Protein AF-A0A957M628-F1 (afdb_monomer_lite)

Sequence (119 aa):
MTEHIEPKAVAAPERPGSQIRAALAGFAERVAIPEEIVIVTTALLVGIGTGLGAVLFIWLLQQIGAVTAFVIANVGLIAGTLGTMAVAGVLVGFMIDRWASEAKGHGVPEVMEAIAIRG

Foldseek 3Di:
DDDPDDPPPDDDDDDPVVVVVVVVVVVVVVVPDPVVCVVVVVVVVVVVVVVVVVVVVVVVVVVLVVVLVVQCVVVNPPCSNVVSCVVCCVVVVVVCVPPPVCPPDDNVVVVVVCVVPPD

pLDDT: mean 84.29, std 16.55, range [44.88, 98.38]

Secondary structure (DSSP, 8-state):
-----------PPPPTHHHHHHHHHHHHHHS---HHHHHHHHHHHHHHHHHHHHHHHHHHHHHHHHHHHHHHHHH-HHHHHHHHHHHHHHHHHHHHHHH-GGGSTTSHHHHHHHHHHH-

Radius of gyration: 34.2 Å; chains: 1; bounding box: 86×34×95 Å

Structure (mmCIF, N/CA/C/O backbone):
data_AF-A0A957M628-F1
#
_entry.id   AF-A0A957M628-F1
#
loop_
_atom_site.group_PDB
_atom_site.id
_atom_site.type_symbol
_atom_site.label_atom_id
_atom_site.label_alt_id
_atom_site.label_comp_id
_atom_site.label_asym_id
_atom_site.label_entity_id
_atom_site.label_seq_id
_atom_site.pdbx_PDB_ins_code
_atom_site.Cartn_x
_atom_site.Cartn_y
_atom_site.Cartn_z
_atom_site.occupancy
_atom_site.B_iso_or_equiv
_atom_site.auth_seq_id
_atom_site.auth_comp_id
_atom_site.auth_asym_id
_atom_site.auth_atom_id
_atom_site.pdbx_PDB_model_num
ATOM 1 N N . MET A 1 1 ? -63.701 -9.993 70.947 1.00 46.62 1 MET A N 1
ATOM 2 C CA . MET A 1 1 ? -62.639 -10.984 71.207 1.00 46.62 1 MET A CA 1
ATOM 3 C C . MET A 1 1 ? -62.724 -12.036 70.115 1.00 46.62 1 MET A C 1
ATOM 5 O O . MET A 1 1 ? -63.381 -13.044 70.301 1.00 46.62 1 MET A O 1
ATOM 9 N N . THR A 1 2 ? -62.161 -11.744 68.944 1.00 44.88 2 THR A N 1
ATOM 10 C CA . THR A 1 2 ? -62.035 -12.696 67.829 1.00 44.88 2 THR A CA 1
ATOM 11 C C . THR A 1 2 ? -60.815 -12.264 67.022 1.00 44.88 2 THR A C 1
ATOM 13 O O . THR A 1 2 ? -60.910 -11.385 66.169 1.00 44.88 2 THR A O 1
ATOM 16 N N . GLU A 1 3 ? -59.652 -12.809 67.379 1.00 51.69 3 GLU A N 1
ATOM 17 C CA . GLU A 1 3 ? -58.429 -12.716 66.578 1.00 51.69 3 GLU A CA 1
ATOM 18 C C . GLU A 1 3 ? -58.677 -13.385 65.223 1.00 51.69 3 GLU A C 1
ATOM 20 O O . GLU A 1 3 ? -58.945 -14.584 65.142 1.00 51.69 3 GLU A O 1
ATOM 25 N N . HIS A 1 4 ? -58.608 -12.602 64.149 1.00 52.91 4 HIS A N 1
ATOM 26 C CA . HIS A 1 4 ? -58.436 -13.127 62.802 1.00 52.91 4 HIS A CA 1
ATOM 27 C C . HIS A 1 4 ? -56.951 -13.436 62.617 1.00 52.91 4 HIS A C 1
ATOM 29 O O . HIS A 1 4 ? -56.143 -12.546 62.369 1.00 52.91 4 HIS A O 1
ATOM 35 N N . ILE A 1 5 ? -56.593 -14.706 62.794 1.00 60.59 5 ILE A N 1
ATOM 36 C CA . ILE A 1 5 ? -55.265 -15.218 62.466 1.00 60.59 5 ILE A CA 1
ATOM 37 C C . ILE A 1 5 ? -55.229 -15.423 60.949 1.00 60.59 5 ILE A C 1
ATOM 39 O O . ILE A 1 5 ? -55.840 -16.356 60.426 1.00 60.59 5 ILE A O 1
ATOM 43 N N . GLU A 1 6 ? -54.539 -14.532 60.238 1.00 60.25 6 GLU A N 1
ATOM 44 C CA . GLU A 1 6 ? -54.205 -14.725 58.827 1.00 60.25 6 GLU A CA 1
ATOM 45 C C . GLU A 1 6 ? -53.339 -15.989 58.668 1.00 60.25 6 GLU A C 1
ATOM 47 O O . GLU A 1 6 ? -52.358 -16.167 59.401 1.00 60.25 6 GLU A O 1
ATOM 52 N N . PRO A 1 7 ? -53.651 -16.892 57.721 1.00 51.75 7 PRO A N 1
ATOM 53 C CA . PRO A 1 7 ? -52.805 -18.042 57.464 1.00 51.75 7 PRO A CA 1
ATOM 54 C C . PRO A 1 7 ? -51.503 -17.558 56.822 1.00 51.75 7 PRO A C 1
ATOM 56 O O . PRO A 1 7 ? -51.472 -17.116 55.674 1.00 51.75 7 PRO A O 1
ATOM 59 N N . LYS A 1 8 ? -50.409 -17.654 57.580 1.00 53.50 8 LYS A N 1
ATOM 60 C CA . LYS A 1 8 ? -49.043 -17.422 57.109 1.00 53.50 8 LYS A CA 1
ATOM 61 C C . LYS A 1 8 ? -48.776 -18.367 55.934 1.00 53.50 8 LYS A C 1
ATOM 63 O O . LYS A 1 8 ? -48.597 -19.568 56.132 1.00 53.50 8 LYS A O 1
ATOM 68 N N . ALA A 1 9 ? -48.815 -17.824 54.716 1.00 56.00 9 ALA A N 1
ATOM 69 C CA . ALA A 1 9 ? -48.575 -18.563 53.487 1.00 56.00 9 ALA A CA 1
ATOM 70 C C . ALA A 1 9 ? -47.237 -19.303 53.596 1.00 56.00 9 ALA A C 1
ATOM 72 O O . ALA A 1 9 ? -46.177 -18.702 53.780 1.00 56.00 9 ALA A O 1
ATOM 73 N N . VAL A 1 10 ? -47.321 -20.629 53.542 1.00 56.72 10 VAL A N 1
ATOM 74 C CA . VAL A 1 10 ? -46.182 -21.539 53.565 1.00 56.72 10 VAL A CA 1
ATOM 75 C C . VAL A 1 10 ? -45.317 -21.218 52.350 1.00 56.72 10 VAL A C 1
ATOM 77 O O . VAL A 1 10 ? -45.748 -21.400 51.212 1.00 56.72 10 VAL A O 1
ATOM 80 N N . ALA A 1 11 ? -44.111 -20.704 52.598 1.00 58.22 11 ALA A N 1
ATOM 81 C CA . ALA A 1 11 ? -43.110 -20.478 51.568 1.00 58.22 11 ALA A CA 1
ATOM 82 C C . ALA A 1 11 ? -42.834 -21.807 50.850 1.00 58.22 11 ALA A C 1
ATOM 84 O O . ALA A 1 11 ? -42.389 -22.780 51.463 1.00 58.22 11 ALA A O 1
ATOM 85 N N . ALA A 1 12 ? -43.164 -21.858 49.560 1.00 59.75 12 ALA A N 1
ATOM 86 C CA . ALA A 1 12 ? -42.922 -23.021 48.722 1.00 59.75 12 ALA A CA 1
ATOM 87 C C . ALA A 1 12 ? -41.406 -23.282 48.616 1.00 59.75 12 ALA A C 1
ATOM 89 O O . ALA A 1 12 ? -40.635 -22.327 48.509 1.00 59.75 12 ALA A O 1
ATOM 90 N N . PRO A 1 13 ? -40.960 -24.551 48.631 1.00 51.50 13 PRO A N 1
ATOM 91 C CA . PRO A 1 13 ? -39.543 -24.880 48.569 1.00 51.50 13 PRO A CA 1
ATOM 92 C C . PRO A 1 13 ? -38.968 -24.437 47.221 1.00 51.50 13 PRO A C 1
ATOM 94 O O . PRO A 1 13 ? -39.428 -24.865 46.157 1.00 51.50 13 PRO A O 1
ATOM 97 N N . GLU A 1 14 ? -37.965 -23.561 47.265 1.00 55.62 14 GLU A N 1
ATOM 98 C CA . GLU A 1 14 ? -37.266 -23.107 46.070 1.00 55.62 14 GLU A CA 1
ATOM 99 C C . GLU A 1 14 ? -36.615 -24.295 45.356 1.00 55.62 14 GLU A C 1
ATOM 101 O O . GLU A 1 14 ? -35.902 -25.109 45.947 1.00 55.62 14 GLU A O 1
ATOM 106 N N . ARG A 1 15 ? -36.907 -24.426 44.060 1.00 60.84 15 ARG A N 1
ATOM 107 C CA . ARG A 1 15 ? -36.449 -25.541 43.231 1.00 60.84 15 ARG A CA 1
ATOM 108 C C . ARG A 1 15 ? -34.915 -25.472 43.086 1.00 60.84 15 ARG A C 1
ATOM 110 O O . ARG A 1 15 ? -34.433 -24.502 42.504 1.00 60.84 15 ARG A O 1
ATOM 117 N N . PRO A 1 16 ? -34.147 -26.506 43.490 1.00 57.22 16 PRO A N 1
ATOM 118 C CA . PRO A 1 16 ? -32.673 -26.484 43.524 1.00 57.22 16 PRO A CA 1
ATOM 119 C C . PRO A 1 16 ? -31.973 -26.195 42.180 1.00 57.22 16 PRO A C 1
ATOM 121 O O . PRO A 1 16 ? -30.790 -25.871 42.147 1.00 57.22 16 PRO A O 1
ATOM 124 N N . GLY A 1 17 ? -32.686 -26.30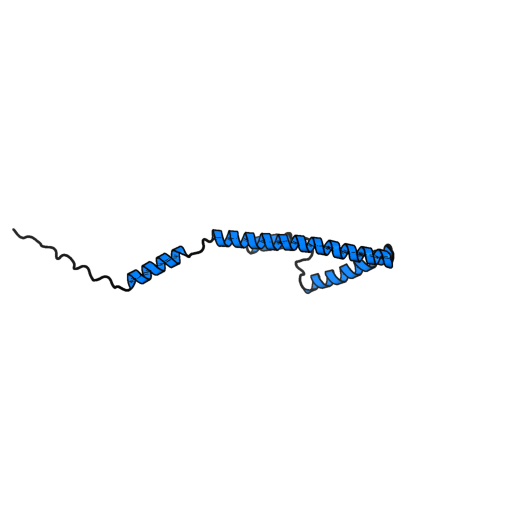8 41.054 1.00 56.84 17 GLY A N 1
ATOM 125 C CA . GLY A 1 17 ? -32.141 -26.084 39.712 1.00 56.84 17 GLY A CA 1
ATOM 126 C C . GLY A 1 17 ? -32.048 -24.618 39.264 1.00 56.84 17 GLY A C 1
ATOM 127 O O . GLY A 1 17 ? -31.411 -24.351 38.245 1.00 56.84 17 GLY A O 1
ATOM 128 N N . SER A 1 18 ? -32.663 -23.657 39.968 1.00 58.69 18 SER A N 1
ATOM 129 C CA . SER A 1 18 ? -32.638 -22.238 39.559 1.00 58.69 18 SER A CA 1
ATOM 130 C C . SER A 1 18 ? -31.348 -21.521 39.963 1.00 58.69 18 SER A C 1
ATOM 132 O O . SER A 1 18 ? -30.869 -20.669 39.217 1.00 58.69 18 SER A O 1
ATOM 134 N N . GLN A 1 19 ? -30.744 -21.901 41.091 1.00 63.50 19 GLN A N 1
ATOM 135 C CA . GLN A 1 19 ? -29.547 -21.242 41.621 1.00 63.50 19 GLN A CA 1
ATOM 136 C C . GLN A 1 19 ? -28.299 -21.544 40.783 1.00 63.50 19 GLN A C 1
ATOM 138 O O . GLN A 1 19 ? -27.484 -20.657 40.551 1.00 63.50 19 GLN A O 1
ATOM 143 N N . ILE A 1 20 ? -28.186 -22.763 40.243 1.00 65.25 20 ILE A N 1
ATOM 144 C CA . ILE A 1 20 ? -27.077 -23.149 39.355 1.00 65.25 20 ILE A CA 1
ATOM 145 C C . ILE A 1 20 ? -27.179 -22.404 38.017 1.00 65.25 20 ILE A C 1
ATOM 147 O O . ILE A 1 20 ? -26.176 -21.911 37.509 1.00 65.25 20 ILE A O 1
ATOM 151 N N . ARG A 1 21 ? -28.391 -22.251 37.461 1.00 64.19 21 ARG A N 1
ATOM 152 C CA . ARG A 1 21 ? -28.602 -21.468 36.230 1.00 64.19 21 ARG A CA 1
ATOM 153 C C . ARG A 1 21 ? -28.347 -19.977 36.452 1.00 64.19 21 ARG A C 1
ATOM 155 O O . ARG A 1 21 ? -27.759 -19.351 35.582 1.00 64.19 21 ARG A O 1
ATOM 162 N N . ALA A 1 22 ? -28.728 -19.432 37.607 1.00 65.94 22 ALA A N 1
ATOM 163 C CA . ALA A 1 22 ? -28.453 -18.041 37.968 1.00 65.94 22 ALA A CA 1
ATOM 164 C C . ALA A 1 22 ? -26.951 -17.778 38.181 1.00 65.94 22 ALA A C 1
ATOM 166 O O . ALA A 1 22 ? -26.427 -16.777 37.701 1.00 65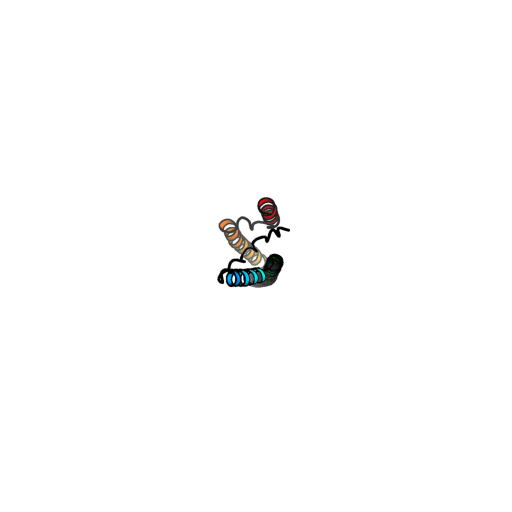.94 22 ALA A O 1
ATOM 167 N N . ALA A 1 23 ? -26.238 -18.704 38.828 1.00 65.00 23 ALA A N 1
ATOM 168 C CA . ALA A 1 23 ? -24.792 -18.613 39.018 1.00 65.00 23 ALA A CA 1
ATOM 169 C C . ALA A 1 23 ? -24.025 -18.722 37.689 1.00 65.00 23 ALA A C 1
ATOM 171 O O . ALA A 1 23 ? -23.095 -17.955 37.452 1.00 65.00 23 ALA A O 1
ATOM 172 N N . LEU A 1 24 ? -24.442 -19.631 36.800 1.00 63.62 24 LEU A N 1
ATOM 173 C CA . LEU A 1 24 ? -23.860 -19.772 35.462 1.00 63.62 24 LEU A CA 1
ATOM 174 C C . LEU A 1 24 ? -24.169 -18.567 34.564 1.00 63.62 24 LEU A C 1
ATOM 176 O O . LEU A 1 24 ? -23.287 -18.124 33.835 1.00 63.62 24 LEU A O 1
ATOM 180 N N . ALA A 1 25 ? -25.378 -18.004 34.646 1.00 64.12 25 ALA A N 1
ATOM 181 C CA . ALA A 1 25 ? -25.739 -16.783 33.928 1.00 64.12 25 ALA A CA 1
ATOM 182 C C . ALA A 1 25 ? -24.888 -15.588 34.388 1.00 64.12 25 ALA A C 1
ATOM 184 O O . ALA A 1 25 ? -24.304 -14.906 33.553 1.00 64.12 25 ALA A O 1
ATOM 185 N N . GLY A 1 26 ? -24.708 -15.406 35.701 1.00 64.50 26 GLY A N 1
ATOM 186 C CA . GLY A 1 26 ? -23.859 -14.339 36.242 1.00 64.50 26 GLY A CA 1
ATOM 187 C C . GLY A 1 26 ? -22.366 -14.503 35.928 1.00 64.50 26 GLY A C 1
ATOM 188 O O . GLY A 1 26 ? -21.631 -13.518 35.912 1.00 64.50 26 GLY A O 1
ATOM 189 N N . PHE A 1 27 ? -21.900 -15.727 35.658 1.00 61.56 27 PHE A N 1
ATOM 190 C CA . PHE A 1 27 ? -20.532 -15.977 35.192 1.00 61.56 27 PHE A CA 1
ATOM 191 C C . PHE A 1 27 ? -20.386 -15.722 33.686 1.00 61.56 27 PHE A C 1
ATOM 193 O O . PHE A 1 27 ? -19.397 -15.128 33.266 1.00 61.56 27 PHE A O 1
ATOM 200 N N . ALA A 1 28 ? -21.382 -16.106 32.882 1.00 62.69 28 ALA A N 1
ATOM 201 C CA . ALA A 1 28 ? -21.421 -15.824 31.447 1.00 62.69 28 ALA A CA 1
ATOM 202 C C . ALA A 1 28 ? -21.486 -14.314 31.159 1.00 62.69 28 ALA A C 1
ATOM 204 O O . ALA A 1 28 ? -20.818 -13.829 30.251 1.00 62.69 28 ALA A O 1
ATOM 205 N N . GLU A 1 29 ? -22.210 -13.561 31.985 1.00 61.53 29 GLU A N 1
ATOM 206 C CA . GLU A 1 29 ? -22.333 -12.104 31.882 1.00 61.53 29 GLU A CA 1
ATOM 207 C C . GLU A 1 29 ? -21.030 -11.374 32.263 1.00 61.53 29 GLU A C 1
ATOM 209 O O . GLU A 1 29 ? -20.724 -10.318 31.721 1.00 61.53 29 GLU A O 1
ATOM 214 N N . ARG A 1 30 ? -20.189 -11.978 33.119 1.00 61.69 30 ARG A N 1
ATOM 215 C CA . ARG A 1 30 ? -18.836 -11.476 33.443 1.00 61.69 30 ARG A CA 1
ATOM 216 C C . ARG A 1 30 ? -17.786 -11.786 32.373 1.00 61.69 30 ARG A C 1
ATOM 218 O O . ARG A 1 30 ? -16.724 -11.173 32.384 1.00 61.69 30 ARG A O 1
ATOM 225 N N . VAL A 1 31 ? -18.065 -12.746 31.490 1.00 61.66 31 VAL A N 1
ATOM 226 C CA . VAL A 1 31 ? -17.191 -13.150 30.372 1.00 61.66 31 VAL A CA 1
ATOM 227 C C . VAL A 1 31 ? -17.634 -12.504 29.050 1.00 61.66 31 VAL A C 1
ATOM 229 O O . VAL A 1 31 ? -16.975 -12.679 28.027 1.00 61.66 31 VAL A O 1
ATOM 232 N N . ALA A 1 32 ? -18.708 -11.706 29.055 1.00 66.12 32 ALA A N 1
ATOM 233 C CA . ALA A 1 32 ? -19.064 -10.865 27.921 1.00 66.12 32 ALA A CA 1
ATOM 234 C C . ALA A 1 32 ? -17.909 -9.889 27.641 1.00 66.12 32 ALA A C 1
ATOM 236 O O . ALA A 1 32 ? -17.659 -8.963 28.412 1.00 66.12 32 ALA A O 1
ATOM 237 N N . ILE A 1 33 ? -17.163 -10.142 26.561 1.00 71.50 33 ILE A N 1
ATOM 238 C CA . ILE A 1 33 ? -16.093 -9.258 26.099 1.00 71.50 33 ILE A CA 1
ATOM 239 C C . ILE A 1 33 ? -16.737 -7.887 25.834 1.00 71.50 33 ILE A C 1
ATOM 241 O O . ILE A 1 33 ? -17.651 -7.818 25.009 1.00 71.50 33 ILE A O 1
ATOM 245 N N . PRO A 1 34 ? -16.289 -6.808 26.497 1.00 83.94 34 PRO A N 1
ATOM 246 C CA . PRO A 1 34 ? -16.785 -5.469 26.216 1.00 83.94 34 PRO A CA 1
ATOM 247 C C . PRO A 1 34 ? -16.564 -5.127 24.740 1.00 83.94 34 PRO A C 1
ATOM 249 O O . PRO A 1 34 ? -15.471 -5.353 24.212 1.00 83.94 34 PRO A O 1
ATOM 252 N N . GLU A 1 35 ? -17.570 -4.553 24.079 1.00 85.81 35 GLU A N 1
ATOM 253 C CA . GLU A 1 35 ? -17.482 -4.136 22.669 1.00 85.81 35 GLU A CA 1
ATOM 254 C C . GLU A 1 35 ? -16.278 -3.212 22.421 1.00 85.81 35 GLU A C 1
ATOM 256 O O . GLU A 1 35 ? -15.593 -3.327 21.405 1.00 85.81 35 GLU A O 1
ATOM 261 N N . GLU A 1 36 ? -15.938 -2.377 23.405 1.00 91.38 36 GLU A N 1
ATOM 262 C CA . GLU A 1 36 ? -14.752 -1.517 23.406 1.00 91.38 36 GLU A CA 1
ATOM 263 C C . GLU A 1 36 ? -13.450 -2.307 23.214 1.00 91.38 36 GLU A C 1
ATOM 265 O O . GLU A 1 36 ? -12.596 -1.911 22.422 1.00 91.38 36 GLU A O 1
ATOM 270 N N . ILE A 1 37 ? -13.301 -3.458 23.881 1.00 92.31 37 ILE A N 1
ATOM 271 C CA . ILE A 1 37 ? -12.109 -4.305 23.745 1.00 92.31 37 ILE A CA 1
ATOM 272 C C . ILE A 1 37 ? -12.042 -4.899 22.336 1.00 92.31 37 ILE A C 1
ATOM 274 O O . ILE A 1 37 ? -10.954 -4.968 21.760 1.00 92.31 37 ILE A O 1
ATOM 278 N N . VAL A 1 38 ? -13.178 -5.291 21.752 1.00 91.31 38 VAL A N 1
ATOM 279 C CA . VAL A 1 38 ? -13.223 -5.817 20.378 1.00 91.31 38 VAL A CA 1
ATOM 280 C C . VAL A 1 38 ? -12.806 -4.744 19.375 1.00 91.31 38 VAL A C 1
ATOM 282 O O . VAL A 1 38 ? -11.957 -5.009 18.521 1.00 91.31 38 VAL A O 1
ATOM 285 N N . ILE A 1 39 ? -13.342 -3.527 19.499 1.00 94.50 39 ILE A N 1
ATOM 286 C CA . ILE A 1 39 ? -13.020 -2.406 18.607 1.00 94.50 39 ILE A CA 1
ATOM 287 C C . ILE A 1 39 ? -11.542 -2.030 18.737 1.00 94.50 39 ILE A C 1
ATOM 289 O O . ILE A 1 39 ? -10.843 -1.957 17.727 1.00 94.50 39 ILE A O 1
ATOM 293 N N . VAL A 1 40 ? -11.034 -1.859 19.963 1.00 96.19 40 VAL A N 1
ATOM 294 C CA . VAL A 1 40 ? -9.632 -1.479 20.207 1.00 96.19 40 VAL A CA 1
ATOM 295 C C . VAL A 1 40 ? -8.671 -2.556 19.711 1.00 96.19 40 VAL A C 1
ATOM 297 O O . VAL A 1 40 ? -7.690 -2.240 19.038 1.00 96.19 40 VAL A O 1
ATOM 300 N N . THR A 1 41 ? -8.956 -3.830 19.985 1.00 96.12 41 THR A N 1
ATOM 301 C CA . THR A 1 41 ? -8.094 -4.934 19.538 1.00 96.12 41 THR A CA 1
ATOM 302 C C . THR A 1 41 ? -8.099 -5.041 18.016 1.00 96.12 41 THR A C 1
ATOM 304 O O . THR A 1 41 ? -7.041 -5.179 17.408 1.00 96.12 41 THR A O 1
ATOM 307 N N . THR A 1 42 ? -9.264 -4.912 17.376 1.00 95.50 42 THR A N 1
ATOM 308 C CA . THR A 1 42 ? -9.371 -4.953 15.910 1.00 95.50 42 THR A CA 1
ATOM 309 C C . THR A 1 42 ? -8.652 -3.764 15.273 1.00 95.50 42 THR A C 1
ATOM 311 O O . THR A 1 42 ? -7.876 -3.955 14.340 1.00 95.50 42 THR A O 1
ATOM 314 N N . ALA A 1 43 ? -8.829 -2.552 15.807 1.00 96.56 43 ALA A N 1
ATOM 315 C CA . ALA A 1 43 ? -8.131 -1.358 15.337 1.00 96.56 43 ALA A CA 1
ATOM 316 C C . ALA A 1 43 ? -6.607 -1.500 15.468 1.00 96.56 43 ALA A C 1
ATOM 318 O O . ALA A 1 43 ? -5.872 -1.149 14.545 1.00 96.56 43 ALA A O 1
ATOM 319 N N . LEU A 1 44 ? -6.130 -2.076 16.576 1.00 98.06 44 LEU A N 1
ATOM 320 C CA . LEU A 1 44 ? -4.713 -2.358 16.782 1.00 98.06 44 LEU A CA 1
ATOM 321 C C . LEU A 1 44 ? -4.184 -3.358 15.745 1.00 98.06 44 LEU A C 1
ATOM 323 O O . LEU A 1 44 ? -3.143 -3.114 15.138 1.00 98.06 44 LEU A O 1
ATOM 327 N N . LEU A 1 45 ? -4.907 -4.454 15.500 1.00 98.12 45 LEU A N 1
ATOM 328 C CA . LEU A 1 45 ? -4.526 -5.459 14.504 1.00 98.12 45 LEU A CA 1
ATOM 329 C C . LEU A 1 45 ? -4.472 -4.870 13.089 1.00 98.12 45 LEU A C 1
ATOM 331 O O . LEU A 1 45 ? -3.501 -5.100 12.368 1.00 98.12 45 LEU A O 1
ATOM 335 N N . VAL A 1 46 ? -5.473 -4.073 12.705 1.00 97.75 46 VAL A N 1
ATOM 336 C CA . VAL A 1 46 ? -5.508 -3.387 11.404 1.00 97.75 46 VAL A CA 1
ATOM 337 C C . VAL A 1 46 ? -4.361 -2.378 11.286 1.00 97.75 46 VAL A C 1
ATOM 339 O O . VAL A 1 46 ? -3.683 -2.336 10.259 1.00 97.75 46 VAL A O 1
ATOM 342 N N . GLY A 1 47 ? -4.086 -1.599 12.336 1.00 98.00 47 GLY A N 1
ATOM 343 C CA . GLY A 1 47 ? -2.981 -0.638 12.354 1.00 98.00 47 GLY A CA 1
ATOM 344 C C . GLY A 1 47 ? -1.610 -1.306 12.225 1.00 98.00 47 GLY A C 1
ATOM 345 O O . GLY A 1 47 ? -0.787 -0.884 11.415 1.00 98.00 47 GLY A O 1
ATOM 346 N N . ILE A 1 48 ? -1.374 -2.399 12.956 1.00 98.38 48 ILE A N 1
ATOM 347 C CA . ILE A 1 48 ? -0.130 -3.178 12.848 1.00 98.38 48 ILE A CA 1
ATOM 348 C C . ILE A 1 48 ? -0.007 -3.793 11.451 1.00 98.38 48 ILE A C 1
ATOM 350 O O . ILE A 1 48 ? 1.052 -3.703 10.830 1.00 98.38 48 ILE A O 1
ATOM 354 N N . GLY A 1 49 ? -1.087 -4.385 10.935 1.00 98.31 49 GLY A N 1
ATOM 355 C CA . GLY A 1 49 ? -1.105 -5.003 9.611 1.00 98.31 49 GLY A CA 1
ATOM 356 C C . GLY A 1 49 ? -0.792 -4.009 8.493 1.00 98.31 49 GLY A C 1
ATOM 357 O O . GLY A 1 49 ? 0.077 -4.264 7.660 1.00 98.31 49 GLY A O 1
ATOM 358 N N . THR A 1 50 ? -1.443 -2.846 8.503 1.00 97.44 50 THR A N 1
ATOM 359 C CA . THR A 1 50 ? -1.205 -1.789 7.506 1.00 97.44 50 THR A CA 1
ATOM 360 C C . THR A 1 50 ? 0.185 -1.166 7.652 1.00 97.44 50 THR A C 1
ATOM 362 O O . THR A 1 50 ? 0.859 -0.957 6.644 1.00 97.44 50 THR A O 1
ATOM 365 N N . GLY A 1 51 ? 0.669 -0.954 8.880 1.00 98.06 51 GLY A N 1
ATOM 366 C CA . GLY A 1 51 ? 2.021 -0.458 9.144 1.00 98.06 51 GLY A CA 1
ATOM 367 C C . GLY A 1 51 ? 3.117 -1.392 8.622 1.00 98.06 51 GLY A C 1
ATOM 368 O O . GLY A 1 51 ? 4.016 -0.954 7.904 1.00 98.06 51 GLY A O 1
ATOM 369 N N . LEU A 1 52 ? 3.024 -2.694 8.916 1.00 98.38 52 LEU A N 1
ATOM 370 C CA . LEU A 1 52 ? 3.961 -3.692 8.384 1.00 98.38 52 LEU A CA 1
ATOM 371 C C . LEU A 1 52 ? 3.852 -3.819 6.861 1.00 98.38 52 LEU A C 1
ATOM 373 O O . LEU A 1 52 ? 4.874 -3.915 6.180 1.00 98.38 52 LEU A O 1
ATOM 377 N N . GLY A 1 53 ? 2.631 -3.759 6.322 1.00 98.12 53 GLY A N 1
ATOM 378 C CA . GLY A 1 53 ? 2.390 -3.721 4.882 1.00 98.12 53 GLY A CA 1
ATOM 379 C C . GLY A 1 53 ? 3.088 -2.539 4.205 1.00 98.12 53 GLY A C 1
ATOM 380 O O . GLY A 1 53 ? 3.715 -2.717 3.164 1.00 98.12 53 GLY A O 1
ATOM 381 N N . ALA A 1 54 ? 3.064 -1.355 4.822 1.00 97.88 54 ALA A N 1
ATOM 382 C CA . ALA A 1 54 ? 3.749 -0.172 4.307 1.00 97.88 54 ALA A CA 1
ATOM 383 C C . ALA A 1 54 ? 5.278 -0.336 4.305 1.00 97.88 54 ALA A C 1
ATOM 385 O O . ALA A 1 54 ? 5.927 -0.018 3.309 1.00 97.88 54 ALA A O 1
ATOM 386 N N . VAL A 1 55 ? 5.861 -0.880 5.379 1.00 98.25 55 VAL A N 1
ATOM 387 C CA . VAL A 1 55 ? 7.308 -1.166 5.441 1.00 98.25 55 VAL A CA 1
ATOM 388 C C . VAL A 1 55 ? 7.713 -2.157 4.351 1.00 98.25 55 VAL A C 1
ATOM 390 O O . VAL A 1 55 ? 8.688 -1.922 3.635 1.00 98.25 55 VAL A O 1
ATOM 393 N N . LEU A 1 56 ? 6.941 -3.235 4.186 1.00 98.38 56 LEU A N 1
ATOM 394 C CA . LEU A 1 56 ? 7.158 -4.212 3.125 1.00 98.38 56 LEU A CA 1
ATOM 395 C C . LEU A 1 56 ? 7.071 -3.543 1.746 1.00 98.38 56 LEU A C 1
ATOM 397 O O . LEU A 1 56 ? 7.971 -3.715 0.929 1.00 98.38 56 LEU A O 1
ATOM 401 N N . PHE A 1 57 ? 6.045 -2.729 1.499 1.00 97.44 57 PHE A N 1
ATOM 402 C CA . PHE A 1 57 ? 5.873 -2.018 0.234 1.00 97.44 57 PHE A CA 1
ATOM 403 C C . PHE A 1 57 ? 7.069 -1.116 -0.099 1.00 97.44 57 PHE A C 1
ATOM 405 O O . PHE A 1 57 ? 7.604 -1.182 -1.205 1.00 97.44 57 PHE A O 1
ATOM 412 N N . ILE A 1 58 ? 7.553 -0.334 0.871 1.00 97.56 58 ILE A N 1
ATOM 413 C CA . ILE A 1 58 ? 8.740 0.517 0.704 1.00 97.56 58 ILE A CA 1
ATOM 414 C C . ILE A 1 58 ? 9.970 -0.332 0.362 1.00 97.56 58 ILE A C 1
ATOM 416 O O . ILE A 1 58 ? 10.733 0.019 -0.541 1.00 97.56 58 ILE A O 1
ATOM 420 N N . TRP A 1 59 ? 10.152 -1.466 1.041 1.00 98.25 59 TRP A N 1
ATOM 421 C CA . TRP A 1 59 ? 11.247 -2.385 0.748 1.00 98.25 59 TRP A CA 1
ATOM 422 C C . TRP A 1 59 ? 11.154 -2.965 -0.674 1.00 98.25 59 TRP A C 1
ATOM 424 O O . TRP A 1 59 ? 12.158 -2.984 -1.387 1.00 98.25 59 TRP A O 1
ATOM 434 N N . LEU A 1 60 ? 9.960 -3.358 -1.141 1.00 97.81 60 LEU A N 1
ATOM 435 C CA . LEU A 1 60 ? 9.759 -3.824 -2.520 1.00 97.81 60 LEU A CA 1
ATOM 436 C C . LEU A 1 60 ? 10.109 -2.744 -3.554 1.00 97.81 60 LEU A C 1
ATOM 438 O O . LEU A 1 60 ? 10.755 -3.053 -4.556 1.00 97.81 60 LEU A O 1
ATOM 442 N N . LEU A 1 61 ? 9.736 -1.483 -3.314 1.00 96.38 61 LEU A N 1
ATOM 443 C CA . LEU A 1 61 ? 10.084 -0.377 -4.214 1.00 96.38 61 LEU A CA 1
ATOM 444 C C . LEU A 1 61 ? 11.601 -0.206 -4.348 1.00 96.38 61 LEU A C 1
ATOM 446 O O . LEU A 1 61 ? 12.100 0.013 -5.452 1.00 96.38 61 LEU A O 1
ATOM 450 N N . GLN A 1 62 ? 12.347 -0.365 -3.252 1.00 97.88 62 GLN A N 1
ATOM 451 C CA . GLN A 1 62 ? 13.811 -0.333 -3.287 1.00 97.88 62 GLN A CA 1
ATOM 452 C C . GLN A 1 62 ? 14.384 -1.474 -4.137 1.00 97.88 62 GLN A C 1
ATOM 454 O O . GLN A 1 62 ? 15.298 -1.241 -4.928 1.00 97.88 62 GLN A O 1
ATOM 459 N N . GLN A 1 63 ? 13.826 -2.686 -4.032 1.00 97.94 63 GLN A N 1
ATOM 460 C CA . GLN A 1 63 ? 14.260 -3.822 -4.855 1.00 97.94 63 GLN A CA 1
ATOM 461 C C . GLN A 1 63 ? 13.974 -3.592 -6.343 1.00 97.94 63 GLN A C 1
ATOM 463 O O . GLN A 1 63 ? 14.847 -3.815 -7.181 1.00 97.94 63 GLN A O 1
ATOM 468 N N . ILE A 1 64 ? 12.788 -3.082 -6.686 1.00 95.94 64 ILE A N 1
ATOM 469 C CA . ILE A 1 64 ? 12.438 -2.741 -8.075 1.00 95.94 64 ILE A CA 1
ATOM 470 C C . ILE A 1 64 ? 13.374 -1.651 -8.617 1.00 95.94 64 ILE A C 1
ATOM 472 O O . ILE A 1 64 ? 13.835 -1.738 -9.759 1.00 95.94 64 ILE A O 1
ATOM 476 N N . GLY A 1 65 ? 13.709 -0.652 -7.795 1.00 95.88 65 GLY A N 1
ATOM 477 C CA . GLY A 1 65 ? 14.688 0.378 -8.136 1.00 95.88 65 GLY A CA 1
ATOM 478 C C . GLY A 1 65 ? 16.079 -0.199 -8.411 1.00 95.88 65 GLY A C 1
ATOM 479 O O . GLY A 1 65 ? 16.691 0.139 -9.424 1.00 95.88 65 GLY A O 1
ATOM 480 N N . ALA A 1 66 ? 16.553 -1.123 -7.570 1.00 96.94 66 ALA A N 1
ATOM 481 C CA . ALA A 1 66 ? 17.841 -1.793 -7.753 1.00 96.94 66 ALA A CA 1
ATOM 482 C C . ALA A 1 66 ? 17.886 -2.624 -9.047 1.00 96.94 66 ALA A C 1
ATOM 484 O O . ALA A 1 66 ? 18.850 -2.533 -9.809 1.00 96.94 66 ALA A O 1
ATOM 485 N N . VAL A 1 67 ? 16.820 -3.376 -9.342 1.00 96.12 67 VAL A N 1
ATOM 486 C CA . VAL A 1 67 ? 16.688 -4.126 -10.602 1.00 96.12 67 VAL A CA 1
ATOM 487 C C . VAL A 1 67 ? 16.685 -3.176 -11.798 1.00 96.12 67 VAL A C 1
ATOM 489 O O . VAL A 1 67 ? 17.378 -3.419 -12.783 1.00 96.12 67 VAL A O 1
ATOM 492 N N . THR A 1 68 ? 15.961 -2.061 -11.708 1.00 95.69 68 THR A N 1
ATOM 493 C CA . THR A 1 68 ? 15.915 -1.057 -12.779 1.00 95.69 68 THR A CA 1
ATOM 494 C C . THR A 1 68 ? 17.295 -0.453 -13.037 1.00 95.69 68 THR A C 1
ATOM 496 O O . THR A 1 68 ? 17.713 -0.355 -14.190 1.00 95.69 68 THR A O 1
ATOM 499 N N . ALA A 1 69 ? 18.041 -0.115 -11.980 1.00 95.75 69 ALA A N 1
ATOM 500 C CA . ALA A 1 69 ? 19.409 0.384 -12.091 1.00 95.75 69 ALA A CA 1
ATOM 501 C C . ALA A 1 69 ? 20.347 -0.648 -12.737 1.00 95.75 69 ALA A C 1
ATOM 503 O O . ALA A 1 69 ? 21.138 -0.297 -13.612 1.00 95.75 69 ALA A O 1
ATOM 504 N N . PHE A 1 70 ? 20.217 -1.926 -12.366 1.00 96.19 70 PHE A N 1
ATOM 505 C CA . PHE A 1 70 ? 20.964 -3.014 -12.993 1.00 96.19 70 PHE A CA 1
ATOM 506 C C . PHE A 1 70 ? 20.650 -3.132 -14.492 1.00 96.19 70 PHE A C 1
ATOM 508 O O . PHE A 1 70 ? 21.566 -3.221 -15.308 1.00 96.19 70 PHE A O 1
ATOM 515 N N . VAL A 1 71 ? 19.375 -3.079 -14.885 1.00 95.88 71 VAL A N 1
ATOM 516 C CA . VAL A 1 71 ? 18.982 -3.134 -16.303 1.00 95.88 71 VAL A CA 1
ATOM 517 C C . VAL A 1 71 ? 19.541 -1.939 -17.074 1.00 95.88 71 VAL A C 1
ATOM 519 O O . VAL A 1 71 ? 20.121 -2.119 -18.143 1.00 95.88 71 VAL A O 1
ATOM 522 N N . ILE A 1 72 ? 19.439 -0.730 -16.519 1.00 96.25 72 ILE A N 1
ATOM 523 C CA . ILE A 1 72 ? 19.994 0.489 -17.122 1.00 96.25 72 ILE A CA 1
ATOM 524 C C . ILE A 1 72 ? 21.510 0.376 -17.319 1.00 96.25 72 ILE A C 1
ATOM 526 O O . ILE A 1 72 ? 22.011 0.749 -18.379 1.00 96.25 72 ILE A O 1
ATOM 530 N N . ALA A 1 73 ? 22.237 -0.167 -16.340 1.00 96.06 73 ALA A N 1
ATOM 531 C CA . ALA A 1 73 ? 23.685 -0.333 -16.432 1.00 96.06 73 ALA A CA 1
ATOM 532 C C . ALA A 1 73 ? 24.113 -1.290 -17.561 1.00 96.06 73 ALA A C 1
ATOM 534 O O . ALA A 1 73 ? 25.167 -1.089 -18.156 1.00 96.06 73 ALA A O 1
ATOM 535 N N . ASN A 1 74 ? 23.300 -2.306 -17.877 1.00 96.12 74 ASN A N 1
ATOM 536 C CA . ASN A 1 74 ? 23.632 -3.322 -18.883 1.00 96.12 74 ASN A CA 1
ATOM 537 C C . ASN A 1 74 ? 23.087 -3.005 -20.285 1.00 96.12 74 ASN A C 1
ATOM 539 O O . ASN A 1 74 ? 23.716 -3.339 -21.284 1.00 96.12 74 ASN A O 1
ATOM 543 N N . VAL A 1 75 ? 21.909 -2.384 -20.369 1.00 94.19 75 VAL A N 1
ATOM 544 C CA . VAL A 1 75 ? 21.182 -2.139 -21.631 1.00 94.19 75 VAL A CA 1
ATOM 545 C C . VAL A 1 75 ? 21.343 -0.688 -22.109 1.00 94.19 75 VAL A C 1
ATOM 547 O O . VAL A 1 75 ? 21.080 -0.367 -23.267 1.00 94.19 75 VAL A O 1
ATOM 550 N N . GLY A 1 76 ? 21.814 0.199 -21.233 1.00 93.75 76 GLY A N 1
ATOM 551 C CA . GLY A 1 76 ? 21.935 1.631 -21.479 1.00 93.75 76 GLY A CA 1
ATOM 552 C C . GLY A 1 76 ? 20.717 2.413 -20.985 1.00 93.75 76 GLY A C 1
ATOM 553 O O . GLY A 1 76 ? 19.615 1.884 -20.848 1.00 93.75 76 GLY A O 1
ATOM 554 N N . LEU A 1 77 ? 20.918 3.709 -20.728 1.00 93.50 77 LEU A N 1
ATOM 555 C CA . LEU A 1 77 ? 19.937 4.573 -20.062 1.00 93.50 77 LEU A CA 1
ATOM 556 C C . LEU A 1 77 ? 18.576 4.607 -20.763 1.00 93.50 77 LEU A C 1
ATOM 558 O O . LEU A 1 77 ? 17.550 4.406 -20.119 1.00 93.50 77 LEU A O 1
ATOM 562 N N . ILE A 1 78 ? 18.560 4.839 -22.075 1.00 94.56 78 ILE A N 1
ATOM 563 C CA . ILE A 1 78 ? 17.315 5.037 -22.828 1.00 94.56 78 ILE A CA 1
ATOM 564 C C . ILE A 1 78 ? 16.559 3.712 -22.975 1.00 94.56 78 ILE A C 1
ATOM 566 O O . ILE A 1 78 ? 15.405 3.607 -22.565 1.00 94.56 78 ILE A O 1
ATOM 570 N N . ALA A 1 79 ? 17.219 2.688 -23.521 1.00 94.81 79 ALA A N 1
ATOM 571 C CA . ALA A 1 79 ? 16.599 1.391 -23.774 1.00 94.81 79 ALA A CA 1
ATOM 572 C C . ALA A 1 79 ? 16.242 0.654 -22.473 1.00 94.81 79 ALA A C 1
ATOM 574 O O . ALA A 1 79 ? 15.163 0.073 -22.378 1.00 94.81 79 ALA A O 1
ATOM 575 N N . GLY A 1 80 ? 17.099 0.735 -21.450 1.00 93.38 80 GLY A N 1
ATOM 576 C CA . GLY A 1 80 ? 16.843 0.151 -20.138 1.00 93.38 80 GLY A CA 1
ATOM 577 C C . GLY A 1 80 ? 15.650 0.797 -19.438 1.00 93.38 80 GLY A C 1
ATOM 578 O O . GLY A 1 80 ? 14.766 0.079 -18.985 1.00 93.38 80 GLY A O 1
ATOM 579 N N . THR A 1 81 ? 15.571 2.133 -19.407 1.00 93.88 81 THR A N 1
ATOM 580 C CA . THR A 1 81 ? 14.455 2.842 -18.749 1.00 93.88 81 THR A CA 1
ATOM 581 C C . THR A 1 81 ? 13.132 2.612 -19.475 1.00 93.88 81 THR A C 1
ATOM 583 O O . THR A 1 81 ? 12.125 2.302 -18.846 1.00 93.88 81 THR A O 1
ATOM 586 N N . LEU A 1 82 ? 13.111 2.734 -20.806 1.00 96.25 82 LEU A N 1
ATOM 587 C CA . LEU A 1 82 ? 11.884 2.508 -21.574 1.00 96.25 82 LEU A CA 1
ATOM 588 C C . LEU A 1 82 ? 11.429 1.049 -21.493 1.00 96.25 82 LEU A C 1
ATOM 590 O O . LEU A 1 82 ? 10.238 0.791 -21.332 1.00 96.25 82 LEU A O 1
ATOM 594 N N . GLY A 1 83 ? 12.368 0.102 -21.561 1.00 95.31 83 GLY A N 1
ATOM 595 C CA . GLY A 1 83 ? 12.076 -1.323 -21.452 1.00 95.31 83 GLY A CA 1
ATOM 596 C C . GLY A 1 83 ? 11.481 -1.692 -20.095 1.00 95.31 83 GLY A C 1
ATOM 597 O O . GLY A 1 83 ? 10.447 -2.358 -20.044 1.00 95.31 83 GLY A O 1
ATOM 598 N N . THR A 1 84 ? 12.075 -1.224 -18.993 1.00 95.19 84 THR A N 1
ATOM 599 C CA . THR A 1 84 ? 11.552 -1.507 -17.647 1.00 95.19 84 THR A CA 1
ATOM 600 C C . THR A 1 84 ? 10.188 -0.867 -17.422 1.00 95.19 84 THR A C 1
ATOM 602 O O . THR A 1 84 ? 9.295 -1.540 -16.913 1.00 95.19 84 THR A O 1
ATOM 605 N N . MET A 1 85 ? 9.982 0.383 -17.852 1.00 95.56 85 MET A N 1
ATOM 606 C CA . MET A 1 85 ? 8.684 1.057 -17.742 1.00 95.56 85 MET A CA 1
ATOM 607 C C . MET A 1 85 ? 7.599 0.369 -18.575 1.00 95.56 85 MET A C 1
ATOM 609 O O . MET A 1 85 ? 6.481 0.197 -18.092 1.00 95.56 85 MET A O 1
ATOM 613 N N . ALA A 1 86 ? 7.918 -0.073 -19.795 1.00 96.69 86 ALA A N 1
ATOM 614 C CA . ALA A 1 86 ? 6.972 -0.794 -20.644 1.00 96.69 86 ALA A CA 1
ATOM 615 C C . ALA A 1 86 ? 6.560 -2.134 -20.020 1.00 96.69 86 ALA A C 1
ATOM 617 O O . ALA A 1 86 ? 5.370 -2.432 -19.924 1.00 96.69 86 ALA A O 1
ATOM 618 N N . VAL A 1 87 ? 7.529 -2.922 -19.544 1.00 96.69 87 VAL A N 1
ATOM 619 C CA . VAL A 1 87 ? 7.256 -4.214 -18.896 1.00 96.69 87 VAL A CA 1
ATOM 620 C C . VAL A 1 87 ? 6.462 -4.022 -17.606 1.00 96.69 87 VAL A C 1
ATOM 622 O O . VAL A 1 87 ? 5.460 -4.708 -17.404 1.00 96.69 87 VAL A O 1
ATOM 625 N N . ALA A 1 88 ? 6.862 -3.070 -16.760 1.00 95.56 88 ALA A N 1
ATOM 626 C CA . ALA A 1 88 ? 6.149 -2.759 -15.526 1.00 95.56 88 ALA A CA 1
ATOM 627 C C . ALA A 1 88 ? 4.707 -2.315 -15.813 1.00 95.56 88 ALA A C 1
ATOM 629 O O . ALA A 1 88 ? 3.777 -2.826 -15.193 1.00 95.56 88 ALA A O 1
ATOM 630 N N . GLY A 1 89 ? 4.508 -1.427 -16.790 1.00 95.06 89 GLY A N 1
ATOM 631 C CA . GLY A 1 89 ? 3.190 -0.941 -17.190 1.00 95.06 89 GLY A CA 1
ATOM 632 C C . GLY A 1 89 ? 2.278 -2.044 -17.725 1.00 95.06 89 GLY A C 1
ATOM 633 O O . GLY A 1 89 ? 1.120 -2.113 -17.327 1.00 95.06 89 GLY A O 1
ATOM 634 N N . VAL A 1 90 ? 2.789 -2.943 -18.572 1.00 97.31 90 VAL A N 1
ATOM 635 C CA . VAL A 1 90 ? 2.003 -4.075 -19.095 1.00 97.31 90 VAL A CA 1
ATOM 636 C C . VAL A 1 90 ? 1.636 -5.046 -17.980 1.00 97.31 90 VAL A C 1
ATOM 638 O O . VAL A 1 90 ? 0.480 -5.446 -17.871 1.00 97.31 90 VAL A O 1
ATOM 641 N N . LEU A 1 91 ? 2.600 -5.414 -17.137 1.00 96.12 91 LEU A N 1
ATOM 642 C CA . LEU A 1 91 ? 2.392 -6.414 -16.096 1.00 96.12 91 LEU A CA 1
ATOM 643 C C . LEU A 1 91 ? 1.438 -5.902 -15.012 1.00 96.12 91 LEU A C 1
ATOM 645 O O . LEU A 1 91 ? 0.452 -6.565 -14.691 1.00 96.12 91 LEU A O 1
ATOM 649 N N . VAL A 1 92 ? 1.694 -4.700 -14.487 1.00 94.81 92 VAL A N 1
ATOM 650 C CA . VAL A 1 92 ? 0.849 -4.078 -13.460 1.00 94.81 92 VAL A CA 1
ATOM 651 C C . VAL A 1 92 ? -0.501 -3.677 -14.047 1.00 94.81 92 VAL A C 1
ATOM 653 O O . VAL A 1 92 ? -1.530 -3.931 -13.428 1.00 94.81 92 VAL A O 1
ATOM 656 N N . GLY A 1 93 ? -0.524 -3.117 -15.258 1.00 94.44 93 GLY A N 1
ATOM 657 C CA . GLY A 1 93 ? -1.757 -2.731 -15.941 1.00 94.44 93 GLY A CA 1
ATOM 658 C C . GLY A 1 93 ? -2.685 -3.920 -16.176 1.00 94.44 93 GLY A C 1
ATOM 659 O O . GLY A 1 93 ? -3.857 -3.853 -15.813 1.00 94.44 93 GLY A O 1
ATOM 660 N N . PHE A 1 94 ? -2.157 -5.033 -16.695 1.00 96.06 94 PHE A N 1
ATOM 661 C CA . PHE A 1 94 ? -2.928 -6.265 -16.874 1.00 96.06 94 PHE A CA 1
ATOM 662 C C . PHE A 1 94 ? -3.433 -6.823 -15.538 1.00 96.06 94 PHE A C 1
ATOM 664 O O . PHE A 1 94 ? -4.578 -7.262 -15.441 1.00 96.06 94 PHE A O 1
ATOM 671 N N . MET A 1 95 ? -2.598 -6.774 -14.496 1.00 95.69 95 MET A N 1
ATOM 672 C CA . MET A 1 95 ? -2.970 -7.265 -13.174 1.00 95.69 95 MET A CA 1
ATOM 673 C C . MET A 1 95 ? -4.124 -6.464 -12.560 1.00 95.69 95 MET A C 1
ATOM 675 O O . MET A 1 95 ? -5.110 -7.038 -12.097 1.00 95.69 95 MET A O 1
ATOM 679 N N . ILE A 1 96 ? -4.021 -5.138 -12.587 1.00 95.06 96 ILE A N 1
ATOM 680 C CA . ILE A 1 96 ? -5.049 -4.254 -12.039 1.00 95.06 96 ILE A CA 1
ATOM 681 C C . ILE A 1 96 ? -6.343 -4.386 -12.845 1.00 95.06 96 ILE A C 1
ATOM 683 O O . ILE A 1 96 ? -7.414 -4.519 -12.262 1.00 95.06 96 ILE A O 1
ATOM 687 N N . ASP A 1 97 ? -6.261 -4.393 -14.176 1.00 94.88 97 ASP A N 1
ATOM 688 C CA . ASP A 1 97 ? -7.446 -4.476 -15.030 1.00 94.88 97 ASP A CA 1
ATOM 689 C C . ASP A 1 97 ? -8.231 -5.777 -14.835 1.00 94.88 97 ASP A C 1
ATOM 691 O O . ASP A 1 97 ? -9.460 -5.759 -14.810 1.00 94.88 97 ASP A O 1
ATOM 695 N N . ARG A 1 98 ? -7.529 -6.902 -14.645 1.00 95.06 98 ARG A N 1
ATOM 696 C CA . ARG A 1 98 ? -8.178 -8.208 -14.533 1.00 95.06 98 ARG A CA 1
ATOM 697 C C . ARG A 1 98 ? -8.695 -8.538 -13.134 1.00 95.06 98 ARG A C 1
ATOM 699 O O . ARG A 1 98 ? -9.714 -9.221 -13.040 1.00 95.06 98 ARG A O 1
ATOM 706 N N . TRP A 1 99 ? -7.984 -8.147 -12.075 1.00 95.94 99 TRP A N 1
ATOM 707 C CA . TRP A 1 99 ? -8.276 -8.631 -10.716 1.00 95.94 99 TRP A CA 1
ATOM 708 C C . TRP A 1 99 ? -8.710 -7.552 -9.728 1.00 95.94 99 TRP A C 1
ATOM 710 O O . TRP A 1 99 ? -9.407 -7.879 -8.772 1.00 95.94 99 TRP A O 1
ATOM 720 N N . ALA A 1 100 ? -8.308 -6.297 -9.919 1.00 93.00 100 ALA A N 1
ATOM 721 C CA . ALA A 1 100 ? -8.527 -5.241 -8.936 1.00 93.00 100 ALA A CA 1
ATOM 722 C C . ALA A 1 100 ? -8.765 -3.898 -9.632 1.00 93.00 100 ALA A C 1
ATOM 724 O O . ALA A 1 100 ? -8.003 -2.950 -9.454 1.00 93.00 100 ALA A O 1
ATOM 725 N N . SER A 1 101 ? -9.825 -3.810 -10.441 1.00 91.00 101 SER A N 1
ATOM 726 C CA . SER A 1 101 ? -10.144 -2.591 -11.195 1.00 91.00 101 SER A CA 1
ATOM 727 C C . SER A 1 101 ? -10.402 -1.379 -10.293 1.00 91.00 101 SER A C 1
ATOM 729 O O . SER A 1 101 ? -10.179 -0.254 -10.727 1.00 91.00 101 SER A O 1
ATOM 731 N N . GLU A 1 102 ? -10.815 -1.618 -9.047 1.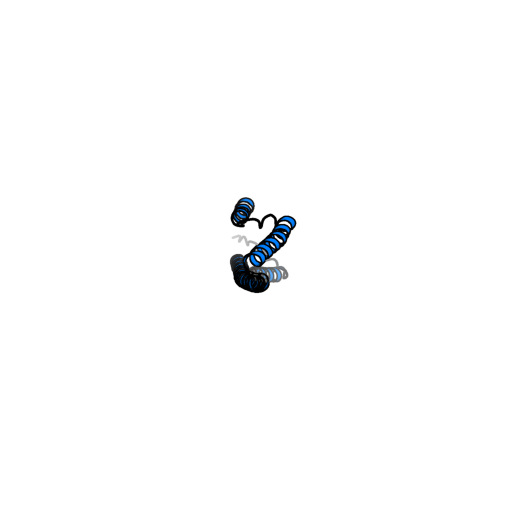00 90.12 102 GLU A N 1
ATOM 732 C CA . GLU A 1 102 ? -11.010 -0.618 -7.985 1.00 90.12 102 GLU A CA 1
ATOM 733 C C . GLU A 1 102 ? -9.688 -0.079 -7.414 1.00 90.12 102 GLU A C 1
ATOM 735 O O . GLU A 1 102 ? -9.649 1.006 -6.853 1.00 90.12 102 GLU A O 1
ATOM 740 N N . ALA A 1 103 ? -8.570 -0.794 -7.588 1.00 90.38 103 AL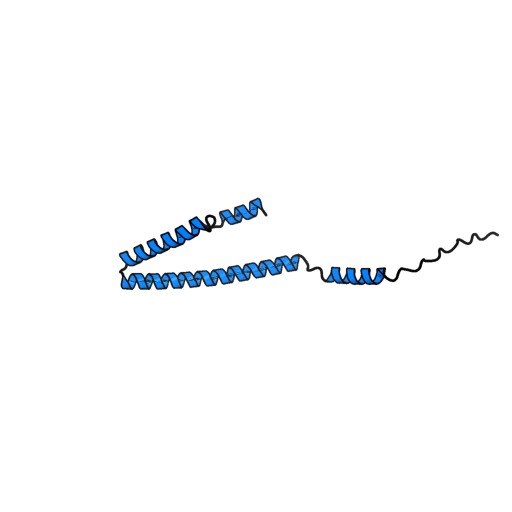A A N 1
ATOM 741 C CA . ALA A 1 103 ? -7.246 -0.329 -7.163 1.00 90.38 103 ALA A CA 1
ATOM 742 C C . ALA A 1 103 ? -6.600 0.637 -8.177 1.00 90.38 103 ALA A C 1
ATOM 744 O O . ALA A 1 103 ? -5.424 0.987 -8.054 1.00 90.38 103 ALA A O 1
ATOM 745 N N . LYS A 1 104 ? -7.340 1.048 -9.215 1.00 87.75 104 LYS A N 1
ATOM 746 C CA . LYS A 1 104 ? -6.887 2.053 -10.179 1.00 87.75 104 LYS A CA 1
ATOM 747 C C . LYS A 1 104 ? -6.931 3.432 -9.526 1.00 87.75 104 LYS A C 1
ATOM 749 O O . LYS A 1 104 ? -7.962 3.873 -9.043 1.00 87.75 104 LYS A O 1
ATOM 754 N N . GLY A 1 105 ? -5.825 4.165 -9.602 1.00 87.62 105 GLY A N 1
ATOM 755 C CA . GLY A 1 105 ? -5.773 5.539 -9.112 1.00 87.62 105 GLY A CA 1
ATOM 756 C C . GLY A 1 105 ? -5.412 5.621 -7.632 1.00 87.62 105 GLY A C 1
ATOM 757 O O . GLY A 1 105 ? -4.474 4.969 -7.188 1.00 87.62 105 GLY A O 1
ATOM 758 N N . HIS A 1 106 ? -6.062 6.528 -6.902 1.00 84.56 106 HIS A N 1
ATOM 759 C CA . HIS A 1 106 ? -5.616 6.928 -5.562 1.00 84.56 106 HIS A CA 1
ATOM 760 C C . HIS A 1 106 ? -6.204 6.052 -4.448 1.00 84.56 106 HIS A C 1
ATOM 762 O O . HIS A 1 106 ? -5.680 6.079 -3.337 1.00 84.56 106 HIS A O 1
ATOM 768 N N . GLY A 1 107 ? -7.291 5.316 -4.706 1.00 87.38 107 GLY A N 1
ATOM 769 C CA . GLY A 1 107 ? -7.970 4.455 -3.729 1.00 87.38 107 GLY A CA 1
ATOM 770 C C . GLY A 1 107 ? -8.773 5.206 -2.656 1.00 87.38 107 GLY A C 1
ATOM 771 O O . GLY A 1 107 ? -9.618 4.618 -1.988 1.00 87.38 107 GLY A O 1
ATOM 772 N N . VAL A 1 108 ? -8.514 6.504 -2.455 1.00 93.19 108 VAL A N 1
ATOM 773 C CA . VAL A 1 108 ? -9.219 7.331 -1.462 1.00 93.19 108 VAL A CA 1
ATOM 774 C C . VAL A 1 108 ? -10.705 7.499 -1.803 1.00 93.19 108 VAL A C 1
ATOM 776 O O . VAL A 1 108 ? -11.512 7.291 -0.899 1.00 93.19 108 VAL A O 1
ATOM 779 N N . PRO A 1 109 ? -11.108 7.849 -3.045 1.00 90.81 109 PRO A N 1
ATOM 780 C CA . PRO A 1 109 ? -12.526 7.955 -3.397 1.00 90.81 109 PRO A CA 1
ATOM 781 C C . PRO A 1 109 ? -13.302 6.662 -3.141 1.00 90.81 109 PRO A C 1
ATOM 783 O O . PRO A 1 109 ? -14.403 6.716 -2.605 1.00 90.81 109 PRO A O 1
ATOM 786 N N . GLU A 1 110 ? -12.701 5.513 -3.444 1.00 91.38 110 GLU A N 1
ATOM 787 C CA . GLU A 1 110 ? -13.308 4.193 -3.276 1.00 91.38 110 GLU A CA 1
ATOM 788 C C . GLU A 1 110 ? -13.531 3.869 -1.791 1.00 91.38 110 GLU A C 1
ATOM 790 O O . GLU A 1 110 ? -14.597 3.392 -1.400 1.00 91.38 110 GLU A O 1
ATOM 795 N N . VAL A 1 111 ? -12.560 4.196 -0.929 1.00 90.75 111 VAL A N 1
ATOM 796 C CA . VAL A 1 111 ? -12.718 4.063 0.529 1.00 90.75 111 VAL A CA 1
ATOM 797 C C . VAL A 1 111 ? -13.791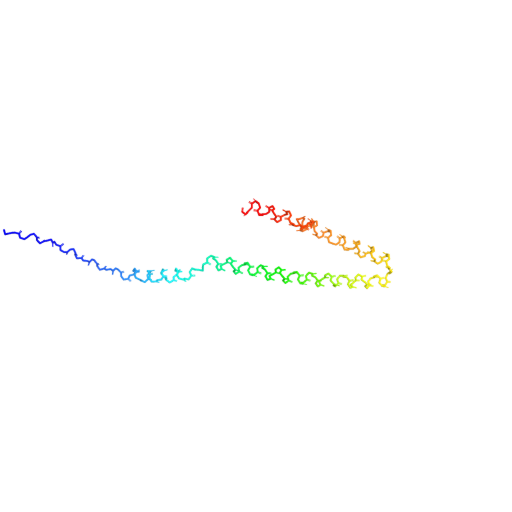 5.019 1.052 1.00 90.75 111 VAL A C 1
ATOM 799 O O . VAL A 1 111 ? -14.612 4.627 1.880 1.00 90.75 111 VAL A O 1
ATOM 802 N N . MET A 1 112 ? -13.822 6.259 0.558 1.00 91.94 112 MET A N 1
AT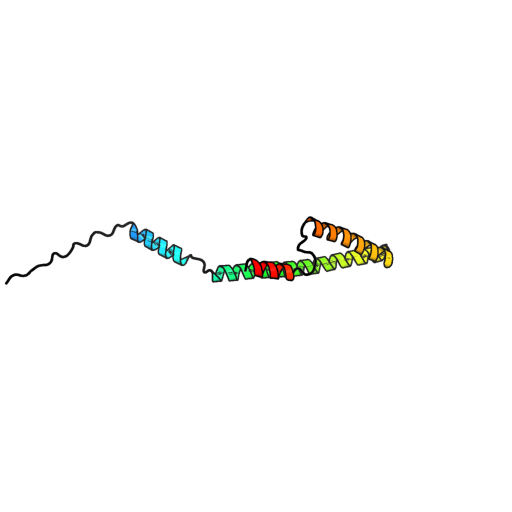OM 803 C CA . MET A 1 112 ? -14.838 7.239 0.950 1.00 91.94 112 MET A CA 1
ATOM 804 C C . MET A 1 112 ? -16.246 6.804 0.524 1.00 91.94 112 MET A C 1
ATOM 806 O O . MET A 1 112 ? -17.190 6.980 1.291 1.00 91.94 112 MET A O 1
ATOM 810 N N . GLU A 1 113 ? -16.396 6.196 -0.653 1.00 91.75 113 GLU A N 1
ATOM 811 C CA . GLU A 1 113 ? -17.661 5.627 -1.123 1.00 91.75 113 GLU A CA 1
ATOM 812 C C . GLU A 1 113 ? -18.091 4.425 -0.272 1.00 91.75 113 GLU A C 1
ATOM 814 O O . GLU A 1 113 ? -19.248 4.344 0.143 1.00 91.75 113 GLU A O 1
ATOM 819 N N . ALA A 1 114 ? -17.160 3.528 0.068 1.00 91.94 114 ALA A N 1
ATOM 820 C CA . ALA A 1 114 ? -17.443 2.396 0.945 1.00 91.94 114 ALA A CA 1
ATOM 821 C C . ALA A 1 114 ? -17.949 2.848 2.326 1.00 91.94 114 ALA A C 1
ATOM 823 O O . ALA A 1 114 ? -18.895 2.257 2.851 1.00 91.94 114 ALA A O 1
ATOM 824 N N . ILE A 1 115 ? -17.371 3.919 2.880 1.00 92.38 115 ILE A N 1
ATOM 825 C CA . ILE A 1 115 ? -17.838 4.538 4.128 1.00 92.38 115 ILE A CA 1
ATOM 826 C C . ILE A 1 115 ? -19.208 5.198 3.927 1.00 92.38 115 ILE A C 1
ATOM 828 O O . ILE A 1 115 ? -20.070 5.058 4.779 1.00 92.38 115 ILE A O 1
ATOM 832 N N . ALA A 1 116 ? -19.454 5.884 2.811 1.00 91.69 116 ALA A N 1
ATOM 833 C CA . ALA A 1 116 ? -20.729 6.569 2.585 1.00 91.69 116 ALA A CA 1
ATOM 834 C C . ALA A 1 116 ? -21.919 5.613 2.368 1.00 91.69 116 ALA A C 1
ATOM 836 O O . ALA A 1 116 ? -23.052 5.966 2.687 1.00 91.69 116 ALA A O 1
ATOM 837 N N . ILE A 1 117 ? -21.683 4.427 1.794 1.00 88.81 117 ILE A N 1
ATOM 838 C CA . ILE A 1 117 ? -22.741 3.456 1.463 1.00 88.81 117 ILE A CA 1
ATOM 839 C C . ILE A 1 117 ? -22.959 2.432 2.587 1.00 88.81 117 ILE A C 1
ATOM 841 O O . ILE A 1 117 ? -24.069 1.923 2.745 1.00 88.81 117 ILE A O 1
ATOM 845 N N . ARG A 1 118 ? -21.906 2.075 3.333 1.00 75.06 118 ARG A N 1
ATOM 846 C CA . ARG A 1 118 ? -21.935 0.991 4.335 1.00 75.06 118 ARG A CA 1
ATOM 847 C C . ARG A 1 118 ? -21.530 1.430 5.746 1.00 75.06 118 ARG A C 1
ATOM 849 O O . ARG A 1 118 ? -21.494 0.571 6.628 1.00 75.06 118 ARG A O 1
ATOM 856 N N . GLY A 1 119 ? -21.186 2.703 5.929 1.00 53.53 119 GLY A N 1
ATOM 857 C CA . GLY A 1 119 ? -20.847 3.321 7.213 1.00 53.53 119 GLY A CA 1
ATOM 858 C C . GLY A 1 119 ? -22.032 4.019 7.857 1.00 53.53 119 GLY A C 1
ATOM 859 O O . GLY A 1 119 ? -22.864 4.595 7.122 1.00 53.53 119 GLY A O 1
#